Protein AF-A0A0D2ZZB6-F1 (afdb_monomer)

Mean predicted aligned error: 14.42 Å

Radius of gyration: 32.9 Å; Cα contacts (8 Å, |Δi|>4): 55; chains: 1; bounding box: 81×79×39 Å

Nearest PDB structures (foldseek):
  6hul-assembly1_B  TM=8.055E-01  e=4.558E-03  Saccharolobus solfataricus

Structure (mmCIF, N/CA/C/O backbone):
data_AF-A0A0D2ZZB6-F1
#
_entry.id   AF-A0A0D2ZZB6-F1
#
loop_
_atom_site.group_PDB
_atom_site.id
_atom_site.type_symbol
_atom_site.label_atom_id
_atom_site.label_alt_id
_atom_site.label_comp_id
_atom_site.label_asym_id
_atom_site.label_entity_id
_atom_site.label_seq_id
_atom_site.pdbx_PDB_ins_code
_atom_site.Cartn_x
_atom_site.Cartn_y
_atom_site.Cartn_z
_atom_site.occupancy
_atom_site.B_iso_or_equiv
_atom_site.auth_seq_id
_atom_site.auth_comp_id
_atom_site.auth_asym_id
_atom_site.auth_atom_id
_atom_site.pdbx_PDB_model_num
ATOM 1 N N . ASP A 1 1 ? 57.821 -70.053 -18.242 1.00 43.03 1 ASP A N 1
ATOM 2 C CA . ASP A 1 1 ? 58.601 -69.102 -19.057 1.00 43.03 1 ASP A CA 1
ATOM 3 C C . ASP A 1 1 ? 57.919 -67.743 -18.972 1.00 43.03 1 ASP A C 1
ATOM 5 O O . ASP A 1 1 ? 56.982 -67.470 -19.702 1.00 43.03 1 ASP A O 1
ATOM 9 N N . ASP A 1 2 ? 58.039 -67.033 -17.856 1.00 32.53 2 ASP A N 1
ATOM 10 C CA . ASP A 1 2 ? 59.230 -66.330 -17.355 1.00 32.53 2 ASP A CA 1
ATOM 11 C C . ASP A 1 2 ? 59.575 -65.074 -18.175 1.00 32.53 2 ASP A C 1
ATOM 13 O O . ASP A 1 2 ? 59.486 -65.056 -19.398 1.00 32.53 2 ASP A O 1
ATOM 17 N N . LEU A 1 3 ? 60.020 -64.054 -17.439 1.00 39.94 3 LEU A N 1
ATOM 18 C CA . LEU A 1 3 ? 60.657 -62.814 -17.881 1.00 39.94 3 LEU A CA 1
ATOM 19 C C . LEU A 1 3 ? 59.746 -61.611 -18.145 1.00 39.94 3 LEU A C 1
ATOM 21 O O . LEU A 1 3 ? 59.633 -61.041 -19.227 1.00 39.94 3 LEU A O 1
ATOM 25 N N . THR A 1 4 ? 59.259 -61.097 -17.017 1.00 42.38 4 THR A N 1
ATOM 26 C CA . THR A 1 4 ? 59.507 -59.704 -16.618 1.00 42.38 4 THR A CA 1
ATOM 27 C C . THR A 1 4 ? 60.676 -59.026 -17.351 1.00 42.38 4 THR A C 1
ATOM 29 O O . THR A 1 4 ? 61.831 -59.397 -17.148 1.00 42.38 4 THR A O 1
ATOM 32 N N . LEU A 1 5 ? 60.409 -57.905 -18.028 1.00 48.28 5 LEU A N 1
ATOM 33 C CA . LEU A 1 5 ? 61.393 -56.831 -18.170 1.00 48.28 5 LEU A CA 1
ATOM 34 C C . LEU A 1 5 ? 60.803 -55.499 -17.712 1.00 48.28 5 LEU A C 1
ATOM 36 O O . LEU A 1 5 ? 60.136 -54.764 -18.436 1.00 48.28 5 LEU A O 1
ATOM 40 N N . LYS A 1 6 ? 61.124 -55.195 -16.452 1.00 38.56 6 LYS A N 1
ATOM 41 C CA . LYS A 1 6 ? 61.190 -53.844 -15.904 1.00 38.56 6 LYS A CA 1
ATOM 42 C C . LYS A 1 6 ? 62.058 -52.968 -16.814 1.00 38.56 6 LYS A C 1
ATOM 44 O O . LYS A 1 6 ? 63.237 -53.261 -16.996 1.00 38.56 6 LYS A O 1
ATOM 49 N N . ARG A 1 7 ? 61.540 -51.817 -17.243 1.00 36.91 7 ARG A N 1
ATOM 50 C CA . ARG A 1 7 ? 62.373 -50.647 -17.556 1.00 36.91 7 ARG A CA 1
ATOM 51 C C . ARG A 1 7 ? 62.035 -49.533 -16.571 1.00 36.91 7 ARG A C 1
ATOM 53 O O . ARG A 1 7 ? 60.937 -48.991 -16.570 1.00 36.91 7 ARG A O 1
ATOM 60 N N . LYS A 1 8 ? 62.985 -49.273 -15.672 1.00 38.16 8 LYS A N 1
ATOM 61 C CA . LYS A 1 8 ? 62.976 -48.178 -14.701 1.00 38.16 8 LYS A CA 1
ATOM 62 C C . LYS A 1 8 ? 63.342 -46.857 -15.390 1.00 38.16 8 LYS A C 1
ATOM 64 O O . LYS A 1 8 ? 64.284 -46.824 -16.171 1.00 38.16 8 LYS A O 1
ATOM 69 N N . SER A 1 9 ? 62.587 -45.822 -15.016 1.00 35.59 9 SER A N 1
ATOM 70 C CA . SER A 1 9 ? 62.953 -44.413 -14.791 1.00 35.59 9 SER A CA 1
ATOM 71 C C . SER A 1 9 ? 63.928 -43.715 -15.743 1.00 35.59 9 SER A C 1
ATOM 73 O O . SER A 1 9 ? 65.112 -44.029 -15.751 1.00 35.59 9 SER A O 1
ATOM 75 N N . ASN A 1 10 ? 63.472 -42.598 -16.314 1.00 38.44 10 ASN A N 1
ATOM 76 C CA . ASN A 1 10 ? 64.197 -41.337 -16.174 1.00 38.44 10 ASN A CA 1
ATOM 77 C C . ASN A 1 10 ? 63.217 -40.188 -15.916 1.00 38.44 10 ASN A C 1
ATOM 79 O O . ASN A 1 10 ? 62.176 -40.071 -16.558 1.00 38.44 10 ASN A O 1
ATOM 83 N N . GLN A 1 11 ? 63.546 -39.408 -14.891 1.00 39.81 11 GLN A N 1
ATOM 84 C CA . GLN A 1 11 ? 62.803 -38.260 -14.396 1.00 39.81 11 GLN A CA 1
ATOM 85 C C . GLN A 1 11 ? 62.928 -37.093 -15.381 1.00 39.81 11 GLN A C 1
ATOM 87 O O . GLN A 1 11 ? 64.032 -36.775 -15.814 1.00 39.81 11 GLN A O 1
ATOM 92 N N . ALA A 1 12 ? 61.815 -36.426 -15.677 1.00 37.03 12 ALA A N 1
ATOM 93 C CA . ALA A 1 12 ? 61.807 -35.094 -16.269 1.00 37.03 12 ALA A CA 1
ATOM 94 C C . ALA A 1 12 ? 60.636 -34.294 -15.673 1.00 37.03 12 ALA A C 1
ATOM 96 O O . ALA A 1 12 ? 59.474 -34.490 -16.009 1.00 37.03 12 ALA A O 1
ATOM 97 N N . THR A 1 13 ? 61.004 -33.469 -14.696 1.00 38.09 13 THR A N 1
ATOM 98 C CA . THR A 1 13 ? 60.463 -32.148 -14.351 1.00 38.09 13 THR A CA 1
ATOM 99 C C . THR A 1 13 ? 58.940 -31.966 -14.279 1.00 38.09 13 THR A C 1
ATOM 101 O O . THR A 1 13 ? 58.241 -31.731 -15.259 1.00 38.09 13 THR A O 1
ATOM 104 N N . ARG A 1 14 ? 58.452 -31.930 -13.036 1.00 36.28 14 ARG A N 1
ATOM 105 C CA . ARG A 1 14 ? 57.175 -31.340 -12.623 1.00 36.28 14 ARG A CA 1
ATOM 106 C C . ARG A 1 14 ? 57.110 -29.866 -13.056 1.00 36.28 14 ARG A C 1
ATOM 108 O O . ARG A 1 14 ? 57.885 -29.061 -12.550 1.00 36.28 14 ARG A O 1
ATOM 115 N N . VAL A 1 15 ? 56.141 -29.506 -13.900 1.00 39.44 15 VAL A N 1
ATOM 116 C CA . VAL A 1 15 ? 55.637 -28.127 -14.023 1.00 39.44 15 VAL A CA 1
ATOM 117 C C . VAL A 1 15 ? 54.111 -28.194 -14.050 1.00 39.44 15 VAL A C 1
ATOM 119 O O . VAL A 1 15 ? 53.510 -28.897 -14.858 1.00 39.44 15 VAL A O 1
ATOM 122 N N . SER A 1 16 ? 53.481 -27.549 -13.078 1.00 39.91 16 SER A N 1
ATOM 123 C CA . SER A 1 16 ? 52.035 -27.514 -12.883 1.00 39.91 16 SER A CA 1
ATOM 124 C C . SER A 1 16 ? 51.356 -26.645 -13.943 1.00 39.91 16 SER A C 1
ATOM 126 O O . SER A 1 16 ? 51.430 -25.421 -13.857 1.00 39.91 16 SER A O 1
ATOM 128 N N . ASN A 1 17 ? 50.622 -27.246 -14.879 1.00 35.56 17 ASN A N 1
ATOM 129 C CA . ASN A 1 17 ? 49.728 -26.504 -15.771 1.00 35.56 17 ASN A CA 1
ATOM 130 C C . ASN A 1 17 ? 48.328 -26.392 -15.157 1.00 35.56 17 ASN A C 1
ATOM 132 O O . ASN A 1 17 ? 47.371 -27.036 -15.580 1.00 35.56 17 ASN A O 1
ATOM 136 N N . GLY A 1 18 ? 48.218 -25.547 -14.134 1.00 46.75 18 GLY A N 1
ATOM 137 C CA . GLY A 1 18 ? 46.942 -25.021 -13.672 1.00 46.75 18 GLY A CA 1
ATOM 138 C C . GLY A 1 18 ? 46.533 -23.825 -14.520 1.00 46.75 18 GLY A C 1
ATOM 139 O O . GLY A 1 18 ? 46.691 -22.711 -14.061 1.00 46.75 18 GLY A O 1
ATOM 140 N N . PHE A 1 19 ? 46.025 -24.034 -15.735 1.00 42.62 19 PHE A N 1
ATOM 141 C CA . PHE A 1 19 ? 45.356 -22.984 -16.515 1.00 42.62 19 PHE A CA 1
ATOM 142 C C . PHE A 1 19 ? 44.434 -23.614 -17.565 1.00 42.62 19 PHE A C 1
ATOM 144 O O . PHE A 1 19 ? 44.858 -23.905 -18.674 1.00 42.62 19 PHE A O 1
ATOM 151 N N . SER A 1 20 ? 43.167 -23.840 -17.207 1.00 41.28 20 SER A N 1
ATOM 152 C CA . SER A 1 20 ? 42.007 -23.419 -18.016 1.00 41.28 20 SER A CA 1
ATOM 153 C C . SER A 1 20 ? 40.700 -23.789 -17.298 1.00 41.28 20 SER A C 1
ATOM 155 O O . SER A 1 20 ? 39.847 -24.516 -17.795 1.00 41.28 20 SER A O 1
ATOM 157 N N . LEU A 1 21 ? 40.516 -23.246 -16.091 1.00 42.22 21 LEU A N 1
ATOM 158 C CA . LEU A 1 21 ? 39.197 -23.096 -15.460 1.00 42.22 21 LEU A CA 1
ATOM 159 C C . LEU A 1 21 ? 38.472 -21.852 -16.019 1.00 42.22 21 LEU A C 1
ATOM 161 O O . LEU A 1 21 ? 37.845 -21.108 -15.272 1.00 42.22 21 LEU A O 1
ATOM 165 N N . ARG A 1 22 ? 38.575 -21.566 -17.328 1.00 48.06 22 ARG A N 1
ATOM 166 C CA . ARG A 1 22 ? 38.090 -20.294 -17.905 1.00 48.06 22 ARG A CA 1
ATOM 167 C C . ARG A 1 22 ? 37.034 -20.440 -19.001 1.00 48.06 22 ARG A C 1
ATOM 169 O O . ARG A 1 22 ? 36.942 -19.601 -19.884 1.00 48.06 22 ARG A O 1
ATOM 176 N N . ALA A 1 23 ? 36.177 -21.454 -18.912 1.00 47.47 23 ALA A N 1
ATOM 177 C CA . ALA A 1 23 ? 35.054 -21.611 -19.844 1.00 47.47 23 ALA A CA 1
ATOM 178 C C . ALA A 1 23 ? 33.684 -21.786 -19.160 1.00 47.47 23 ALA A C 1
ATOM 180 O O . ALA A 1 23 ? 32.804 -22.438 -19.711 1.00 47.47 23 ALA A O 1
ATOM 181 N N . LYS A 1 24 ? 33.477 -21.227 -17.954 1.00 43.94 24 LYS A N 1
ATOM 182 C CA . LYS A 1 24 ? 32.149 -21.225 -17.292 1.00 43.94 24 LYS A CA 1
ATOM 183 C C . LYS A 1 24 ? 31.699 -19.891 -16.672 1.00 43.94 24 LYS A C 1
ATOM 185 O O . LYS A 1 24 ? 30.627 -19.842 -16.084 1.00 43.94 24 LYS A O 1
ATOM 190 N N . ALA A 1 25 ? 32.462 -18.804 -16.817 1.00 46.25 25 ALA A N 1
ATOM 191 C CA . ALA A 1 25 ? 32.153 -17.524 -16.159 1.00 46.25 25 ALA A CA 1
ATOM 192 C C . ALA A 1 25 ? 31.616 -16.417 -17.091 1.00 46.25 25 ALA A C 1
ATOM 194 O O . ALA A 1 25 ? 31.151 -15.398 -16.599 1.00 46.25 25 ALA A O 1
ATOM 195 N N . ALA A 1 26 ? 31.646 -16.599 -18.417 1.00 48.47 26 ALA A N 1
ATOM 196 C CA . ALA A 1 26 ? 31.285 -15.539 -19.371 1.00 48.47 26 ALA A CA 1
ATOM 197 C C . ALA A 1 26 ? 29.781 -15.460 -19.723 1.00 48.47 26 ALA A C 1
ATOM 199 O O . ALA A 1 26 ? 29.377 -14.541 -20.421 1.00 48.47 26 ALA A O 1
ATOM 200 N N . LEU A 1 27 ? 28.943 -16.385 -19.231 1.00 50.66 27 LEU A N 1
ATOM 201 C CA . LEU A 1 27 ? 27.484 -16.382 -19.457 1.00 50.66 27 LEU A CA 1
ATOM 202 C C . LEU A 1 27 ? 26.669 -15.834 -18.271 1.00 50.66 27 LEU A C 1
ATOM 204 O O . LEU A 1 27 ? 25.445 -15.839 -18.314 1.00 50.66 27 LEU A O 1
ATO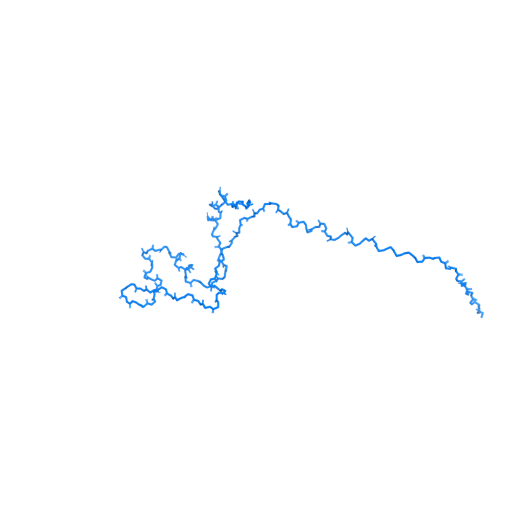M 208 N N . ARG A 1 28 ? 27.325 -15.330 -17.219 1.00 50.88 28 ARG A N 1
ATOM 209 C CA . ARG A 1 28 ? 26.682 -14.507 -16.180 1.00 50.88 28 ARG A CA 1
ATOM 210 C C . ARG A 1 28 ? 27.180 -13.073 -16.268 1.00 50.88 28 ARG A C 1
ATOM 212 O O . ARG A 1 28 ? 27.730 -12.516 -15.327 1.00 50.88 28 ARG A O 1
ATOM 219 N N . SER A 1 29 ? 26.998 -12.492 -17.445 1.00 48.72 29 SER A N 1
ATOM 220 C CA . SER A 1 29 ? 27.005 -11.046 -17.616 1.00 48.72 29 SER A CA 1
ATOM 221 C C . SER A 1 29 ? 25.693 -10.500 -17.036 1.00 48.72 29 SER A C 1
ATOM 223 O O . SER A 1 29 ? 24.772 -10.181 -17.781 1.00 48.72 29 SER A O 1
ATOM 225 N N . ASN A 1 30 ? 25.577 -10.419 -15.706 1.00 62.62 30 ASN A N 1
ATOM 226 C CA . ASN A 1 30 ? 24.468 -9.722 -15.032 1.00 62.62 30 ASN A CA 1
ATOM 227 C C . ASN A 1 30 ? 24.661 -8.197 -15.110 1.00 62.62 30 ASN A C 1
ATOM 229 O O . ASN A 1 30 ? 24.629 -7.497 -14.102 1.00 62.62 30 ASN A O 1
ATOM 233 N N . HIS A 1 31 ? 24.909 -7.675 -16.305 1.00 55.81 31 HIS A N 1
ATOM 234 C CA . HIS A 1 31 ? 24.905 -6.242 -16.539 1.00 55.81 31 HIS A CA 1
ATOM 235 C C . HIS A 1 31 ? 24.068 -5.948 -17.778 1.00 55.81 31 HIS A C 1
ATOM 237 O O . HIS A 1 31 ? 24.574 -5.587 -18.836 1.00 55.81 31 HIS A O 1
ATOM 243 N N . SER A 1 32 ? 22.756 -6.149 -17.627 1.00 55.50 32 SER A N 1
ATOM 244 C CA . SER A 1 32 ? 21.806 -5.265 -18.292 1.00 55.50 32 SER A CA 1
ATOM 245 C C . SER A 1 32 ? 22.059 -3.884 -17.690 1.00 55.50 32 SER A C 1
ATOM 247 O O . SER A 1 32 ? 21.843 -3.675 -16.499 1.00 55.50 32 SER A O 1
ATOM 249 N N . SER A 1 33 ? 22.652 -2.976 -18.459 1.00 59.19 33 SER A N 1
ATOM 250 C CA . SER A 1 33 ? 22.949 -1.611 -18.011 1.00 59.19 33 SER A CA 1
ATOM 251 C C . SER A 1 33 ? 21.686 -0.752 -17.860 1.00 59.19 33 SER A C 1
ATOM 253 O O . SER A 1 33 ? 21.780 0.401 -17.443 1.00 59.19 33 SER A O 1
ATOM 255 N N . SER A 1 34 ? 20.509 -1.295 -18.185 1.00 68.69 34 SER A N 1
ATOM 256 C CA . SER A 1 34 ? 19.213 -0.659 -17.978 1.00 68.69 34 SER A CA 1
ATOM 257 C C . SER A 1 34 ? 18.542 -1.212 -16.724 1.00 68.69 34 SER A C 1
ATOM 259 O O . SER A 1 34 ? 18.257 -2.405 -16.639 1.00 68.69 34 SER A O 1
ATOM 261 N N . VAL A 1 35 ? 18.257 -0.332 -15.764 1.00 82.06 35 VAL A N 1
ATOM 262 C CA . VAL A 1 35 ? 17.330 -0.632 -14.667 1.00 82.06 35 VAL A CA 1
ATOM 263 C C . VAL A 1 35 ? 15.960 -0.927 -15.284 1.00 82.06 35 VAL A C 1
ATOM 265 O O . VAL A 1 35 ? 15.491 -0.159 -16.121 1.00 82.06 35 VAL A O 1
ATOM 268 N N . GLU A 1 36 ? 15.337 -2.039 -14.902 1.00 88.56 36 GLU A N 1
ATOM 269 C CA . GLU A 1 36 ? 13.986 -2.416 -15.335 1.00 88.56 36 GLU A CA 1
ATOM 270 C C . GLU A 1 36 ? 12.941 -1.942 -14.311 1.00 88.56 36 GLU A C 1
ATOM 272 O O . GLU A 1 36 ? 13.254 -1.730 -13.136 1.00 88.56 36 GLU A O 1
ATOM 277 N N . ILE A 1 37 ? 11.692 -1.755 -14.750 1.00 94.19 37 ILE A N 1
ATOM 278 C CA . ILE A 1 37 ? 10.579 -1.420 -13.850 1.00 94.19 37 ILE A CA 1
ATOM 279 C C . ILE A 1 37 ? 10.182 -2.691 -13.077 1.00 94.19 37 ILE A C 1
ATOM 281 O O . ILE A 1 37 ? 9.934 -3.716 -13.710 1.00 94.19 37 ILE A O 1
ATOM 285 N N . PRO A 1 38 ? 10.108 -2.660 -11.734 1.00 95.50 38 PRO A N 1
ATOM 286 C CA . PRO A 1 38 ? 9.617 -3.794 -10.953 1.00 95.50 38 PRO A CA 1
ATOM 287 C C . PRO A 1 38 ? 8.142 -4.105 -11.242 1.00 95.50 38 PRO A C 1
ATOM 289 O O . PRO A 1 38 ? 7.365 -3.186 -11.475 1.00 95.50 38 PRO A O 1
ATOM 292 N N . ASN A 1 39 ? 7.745 -5.376 -11.127 1.00 97.00 39 ASN A N 1
ATOM 293 C CA . ASN A 1 39 ? 6.359 -5.825 -11.359 1.00 97.00 39 ASN A CA 1
ATOM 294 C C . ASN A 1 39 ? 5.506 -5.910 -10.081 1.00 97.00 39 ASN A C 1
ATOM 296 O O . ASN A 1 39 ? 4.320 -6.215 -10.157 1.00 97.00 39 ASN A O 1
ATOM 300 N N . GLN A 1 40 ? 6.100 -5.684 -8.906 1.00 98.06 40 GLN A N 1
ATOM 301 C CA . GLN A 1 40 ? 5.434 -5.822 -7.608 1.00 98.06 40 GLN A CA 1
ATOM 302 C C . GLN A 1 40 ? 5.773 -4.641 -6.697 1.00 98.06 40 GLN A C 1
ATOM 304 O O . GLN A 1 40 ? 6.920 -4.187 -6.651 1.00 98.06 40 GLN A O 1
ATOM 309 N N . TRP A 1 41 ? 4.789 -4.174 -5.932 1.00 97.94 41 TRP A N 1
ATOM 310 C CA . TRP A 1 41 ? 5.007 -3.298 -4.788 1.00 97.94 41 TRP A CA 1
ATOM 311 C C . TRP A 1 41 ? 5.421 -4.123 -3.570 1.00 97.94 41 TRP A C 1
ATOM 313 O O . TRP A 1 41 ? 4.920 -5.225 -3.353 1.00 97.94 41 TRP A O 1
ATOM 323 N N . TYR A 1 42 ? 6.327 -3.577 -2.760 1.00 97.94 42 TYR A N 1
ATOM 324 C CA . TYR A 1 42 ? 6.756 -4.185 -1.503 1.00 97.94 42 TYR A CA 1
ATOM 325 C C . TYR A 1 42 ? 6.049 -3.519 -0.322 1.00 97.94 42 TYR A C 1
ATOM 327 O O . TYR A 1 42 ? 6.107 -2.298 -0.160 1.00 97.94 42 TYR A O 1
ATOM 335 N N . ASN A 1 43 ? 5.413 -4.331 0.516 1.00 97.69 43 ASN A N 1
ATOM 336 C CA . ASN A 1 43 ? 4.737 -3.893 1.725 1.00 97.69 43 ASN A CA 1
ATOM 337 C C . ASN A 1 43 ? 5.642 -4.101 2.941 1.00 97.69 43 ASN A C 1
ATOM 339 O O . ASN A 1 43 ? 5.841 -5.221 3.418 1.00 97.69 43 ASN A O 1
ATOM 343 N N . LEU A 1 44 ? 6.144 -2.996 3.485 1.00 96.25 44 LEU A N 1
ATOM 344 C CA . LEU A 1 44 ? 7.027 -3.016 4.647 1.00 96.25 44 LEU A CA 1
ATOM 345 C C . LEU A 1 44 ? 6.353 -3.602 5.899 1.00 96.25 44 LEU A C 1
ATOM 347 O O . LEU A 1 44 ? 7.031 -4.208 6.726 1.00 96.25 44 LEU A O 1
ATOM 351 N N . THR A 1 45 ? 5.032 -3.448 6.055 1.00 95.69 45 THR A N 1
ATOM 352 C CA . THR A 1 45 ? 4.316 -3.873 7.275 1.00 95.69 45 THR A CA 1
ATOM 353 C C . THR A 1 45 ? 4.386 -5.380 7.523 1.00 95.69 45 THR A C 1
ATOM 355 O O . THR A 1 45 ? 4.281 -5.810 8.674 1.00 95.69 45 THR A O 1
ATOM 358 N N . ALA A 1 46 ? 4.627 -6.171 6.472 1.00 96.50 46 ALA A N 1
ATOM 359 C CA . ALA A 1 46 ? 4.813 -7.616 6.555 1.00 96.50 46 ALA A C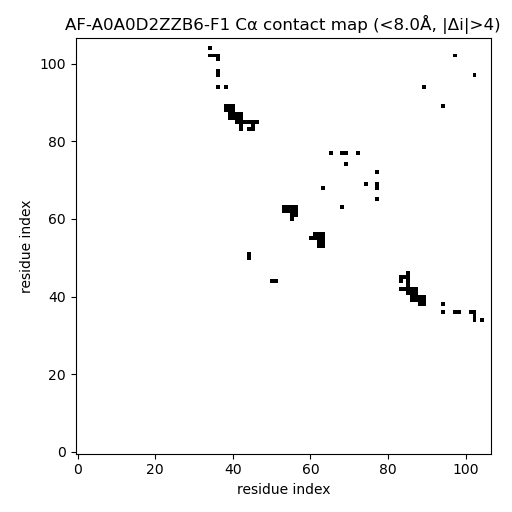A 1
ATOM 360 C C . ALA A 1 46 ? 6.067 -8.014 7.355 1.00 96.50 46 ALA A C 1
ATOM 362 O O . ALA A 1 46 ? 6.099 -9.097 7.938 1.00 96.50 46 ALA A O 1
ATOM 363 N N . ASP A 1 47 ? 7.073 -7.135 7.409 1.00 96.94 47 ASP A N 1
ATOM 364 C CA . ASP A 1 47 ? 8.389 -7.422 7.990 1.00 96.94 47 ASP A CA 1
ATOM 365 C C . ASP A 1 47 ? 8.674 -6.632 9.278 1.00 96.94 47 ASP A C 1
ATOM 367 O O . ASP A 1 47 ? 9.728 -6.797 9.895 1.00 96.94 47 ASP A O 1
ATOM 371 N N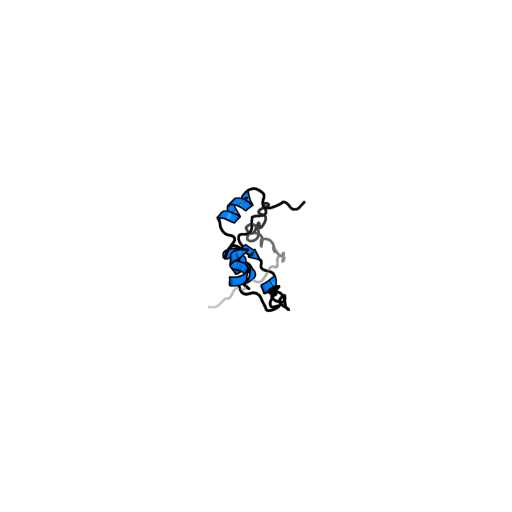 . LEU A 1 48 ? 7.736 -5.792 9.726 1.00 96.50 48 LEU A N 1
ATOM 372 C CA . LEU A 1 48 ? 7.874 -5.054 10.979 1.00 96.50 48 LEU A CA 1
ATOM 373 C C . LEU A 1 48 ? 7.674 -5.974 12.191 1.00 96.50 48 LEU A C 1
ATOM 375 O O . LEU A 1 48 ? 6.651 -6.645 12.319 1.00 96.50 48 LEU A O 1
ATOM 379 N N . SER A 1 49 ? 8.613 -5.929 13.142 1.00 95.69 49 SER A N 1
ATOM 380 C CA . SER A 1 49 ? 8.513 -6.675 14.407 1.00 95.69 49 SER A CA 1
ATOM 381 C C . SER A 1 49 ? 7.297 -6.269 15.246 1.00 95.69 49 SER A C 1
ATOM 383 O O . SER A 1 49 ? 6.714 -7.097 15.942 1.00 95.69 49 SER A O 1
ATOM 385 N N . VAL A 1 50 ? 6.924 -4.988 15.194 1.00 96.31 50 VAL A N 1
ATOM 386 C CA . VAL A 1 50 ? 5.723 -4.438 15.830 1.00 96.31 50 VAL A CA 1
ATOM 387 C C . VAL A 1 50 ? 4.915 -3.742 14.748 1.00 96.31 50 VAL A C 1
ATOM 389 O O . VAL A 1 50 ? 5.415 -2.832 14.086 1.00 96.31 50 VAL A O 1
ATOM 392 N N . LYS A 1 51 ? 3.670 -4.181 14.559 1.00 93.00 51 LYS A N 1
ATOM 393 C CA . LYS A 1 51 ? 2.781 -3.599 13.552 1.00 93.00 51 LYS A CA 1
ATOM 394 C C . LYS A 1 51 ? 2.300 -2.213 13.995 1.00 93.00 51 LYS A C 1
ATOM 396 O O . LYS A 1 51 ? 2.072 -2.021 15.194 1.00 93.00 51 LYS A O 1
ATOM 401 N N . PRO A 1 52 ? 2.114 -1.267 13.057 1.00 92.62 52 PRO A N 1
ATOM 402 C CA . PRO A 1 52 ? 1.450 -0.007 13.356 1.00 92.62 52 PRO A CA 1
ATOM 403 C C . PRO A 1 52 ? 0.070 -0.262 13.981 1.00 92.62 52 PRO A C 1
ATOM 405 O O . PRO A 1 52 ? -0.605 -1.220 13.590 1.00 92.62 52 PRO A O 1
ATOM 408 N N . PRO A 1 53 ? -0.358 0.552 14.961 1.00 92.81 53 PRO A N 1
ATOM 409 C CA . PRO A 1 53 ? -1.708 0.446 15.491 1.00 92.81 53 PRO A CA 1
ATOM 410 C C . PRO A 1 53 ? -2.727 0.737 1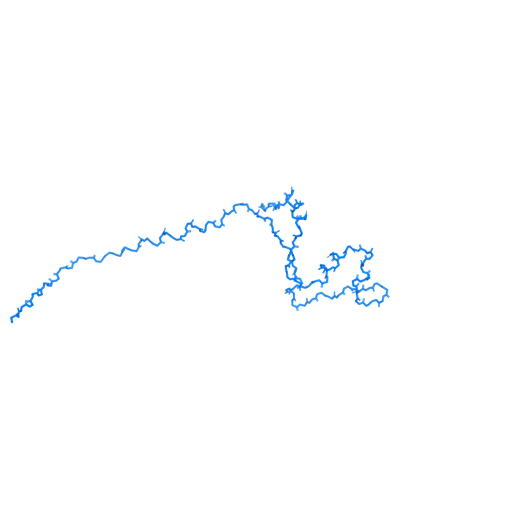4.379 1.00 92.81 53 PRO A C 1
ATOM 412 O O . PRO A 1 53 ? -2.450 1.561 13.503 1.00 92.81 53 PRO A O 1
ATOM 415 N N . PRO A 1 54 ? -3.905 0.092 14.405 1.00 91.62 54 PRO A N 1
ATOM 416 C CA . PRO A 1 54 ? -4.927 0.347 13.404 1.00 91.62 54 PRO A CA 1
ATOM 417 C C . PRO A 1 54 ? -5.427 1.797 13.499 1.00 91.62 54 PRO A C 1
ATOM 419 O O . PRO A 1 54 ? -5.496 2.351 14.604 1.00 91.62 54 PRO A O 1
ATOM 422 N N . PRO A 1 55 ? -5.814 2.414 12.370 1.00 91.75 55 PRO A N 1
ATOM 423 C CA . PRO A 1 55 ? -6.431 3.730 12.390 1.00 91.75 55 PRO A CA 1
ATOM 424 C C . PRO A 1 55 ? -7.766 3.672 13.142 1.00 91.75 55 PRO A C 1
ATOM 426 O O . PRO A 1 55 ? -8.509 2.691 13.057 1.00 91.75 55 PRO A O 1
ATOM 429 N N . LEU A 1 56 ? -8.061 4.731 13.896 1.00 95.12 56 LEU A N 1
ATOM 430 C CA . LEU A 1 56 ? -9.260 4.825 14.726 1.00 95.12 56 LEU A CA 1
ATOM 431 C C . LEU A 1 56 ? -10.308 5.717 14.069 1.00 95.12 56 LEU A C 1
ATOM 433 O O . LEU A 1 56 ? -9.990 6.760 13.495 1.00 95.12 56 LEU A O 1
ATOM 437 N N . HIS A 1 57 ? -11.571 5.328 14.198 1.00 94.06 57 HIS A N 1
ATOM 438 C CA . HIS A 1 57 ? -12.686 6.103 13.692 1.00 94.06 57 HIS A CA 1
ATOM 439 C C . HIS A 1 57 ? -12.840 7.381 14.538 1.00 94.06 57 HIS A C 1
ATOM 441 O O . HIS A 1 57 ? -12.927 7.298 15.766 1.00 94.06 57 HIS A O 1
ATOM 447 N N . PRO A 1 58 ? -12.935 8.577 13.930 1.00 92.56 58 PRO A N 1
ATOM 448 C CA . PRO A 1 58 ? -12.817 9.847 14.654 1.00 92.56 58 PRO A CA 1
ATOM 449 C C . PRO A 1 58 ? -13.931 10.088 15.683 1.00 92.56 58 PRO A C 1
ATOM 451 O O . PRO A 1 58 ? -13.744 10.859 16.620 1.00 92.56 58 PRO A O 1
ATOM 454 N N . LYS A 1 59 ? -15.095 9.445 15.518 1.00 93.50 59 LYS A N 1
ATOM 455 C CA . LYS A 1 59 ? -16.246 9.602 16.425 1.00 93.50 59 LYS A CA 1
ATOM 456 C C . LYS A 1 59 ? -16.294 8.569 17.551 1.00 93.50 59 LYS A C 1
ATOM 458 O O . LYS A 1 59 ? -16.705 8.904 18.654 1.00 93.50 59 LYS A O 1
ATOM 463 N N . THR A 1 60 ? -15.961 7.315 17.255 1.00 94.62 60 THR A N 1
ATOM 464 C CA . THR A 1 60 ? -16.102 6.197 18.207 1.00 94.62 60 THR A CA 1
ATOM 465 C C . THR A 1 60 ? -14.785 5.887 18.902 1.00 94.62 60 THR A C 1
ATOM 467 O O . THR A 1 60 ? -14.802 5.300 19.974 1.00 94.62 60 THR A O 1
ATOM 470 N N . LEU A 1 61 ? -13.658 6.316 18.317 1.00 93.31 61 LEU A N 1
ATOM 471 C CA . LEU A 1 61 ? -12.297 5.997 18.753 1.00 93.31 61 LEU A CA 1
ATOM 472 C C . LEU A 1 61 ? -12.001 4.490 18.763 1.00 93.31 61 LEU A C 1
ATOM 474 O O . LEU A 1 61 ? -11.047 4.039 19.391 1.00 93.31 61 LEU A O 1
ATOM 478 N N . GLU A 1 62 ? -12.801 3.717 18.033 1.00 94.75 62 GLU A N 1
ATOM 479 C CA . GLU A 1 62 ? -12.597 2.290 17.809 1.00 94.75 62 GLU A CA 1
ATOM 480 C C . GLU A 1 62 ? -11.855 2.065 16.483 1.00 94.75 62 GLU A C 1
ATOM 482 O O . GLU A 1 62 ? -11.922 2.928 15.601 1.00 94.75 62 GLU A O 1
ATOM 487 N N . PRO A 1 63 ? -11.150 0.932 16.307 1.00 94.56 63 PRO A N 1
ATOM 488 C CA . PRO A 1 63 ? -10.522 0.587 15.036 1.00 94.56 63 PRO A CA 1
ATOM 489 C C . PRO A 1 63 ? -11.503 0.641 13.860 1.00 94.56 63 PRO A C 1
ATOM 491 O O . PRO A 1 63 ? -12.610 0.105 13.940 1.00 94.56 63 PRO A O 1
ATOM 494 N N . ILE A 1 64 ? -11.076 1.282 12.773 1.00 93.69 64 ILE A N 1
ATOM 495 C CA . ILE A 1 64 ? -11.866 1.455 11.551 1.00 93.69 64 ILE A CA 1
ATOM 496 C C . ILE A 1 64 ? -12.110 0.107 10.867 1.00 93.69 64 ILE A C 1
ATOM 498 O O . ILE A 1 64 ? -11.208 -0.731 10.787 1.00 93.69 64 ILE A O 1
ATOM 502 N N . LYS A 1 65 ? -13.315 -0.077 10.319 1.00 90.69 65 LYS A N 1
ATOM 503 C CA . LYS A 1 65 ? -13.632 -1.199 9.431 1.00 90.69 65 LYS A CA 1
ATOM 504 C C . LYS A 1 65 ? -13.553 -0.776 7.958 1.00 90.69 65 LYS A C 1
ATOM 506 O O . LYS A 1 65 ? -13.739 0.403 7.653 1.00 90.69 65 LYS A O 1
ATOM 511 N N . PRO A 1 66 ? -13.323 -1.709 7.016 1.00 91.31 66 PRO A N 1
ATOM 512 C CA . PRO A 1 66 ? -13.295 -1.396 5.584 1.00 91.31 66 PRO A CA 1
ATOM 513 C C . PRO A 1 66 ? -14.544 -0.656 5.085 1.00 91.31 66 PRO A C 1
ATOM 515 O O . PRO A 1 66 ? -14.447 0.208 4.215 1.00 91.31 66 PRO A O 1
ATOM 518 N N . GLU A 1 67 ? -15.712 -0.952 5.656 1.00 91.75 67 GLU A N 1
ATOM 519 C CA . GLU A 1 67 ? -16.981 -0.321 5.289 1.00 91.75 67 GLU A CA 1
ATOM 520 C C . GLU A 1 67 ? -16.983 1.185 5.582 1.00 91.75 67 GLU A C 1
ATOM 522 O O . GLU A 1 67 ? -17.513 1.959 4.785 1.00 91.75 67 GLU A O 1
ATOM 527 N N . ASP A 1 68 ? -16.319 1.613 6.658 1.00 92.25 68 ASP A N 1
ATOM 528 C CA . ASP A 1 68 ? -16.218 3.024 7.044 1.00 92.25 68 ASP A CA 1
ATOM 529 C C . ASP A 1 68 ? -15.353 3.831 6.050 1.00 92.25 68 ASP A C 1
ATOM 531 O O . ASP A 1 68 ? -15.491 5.051 5.946 1.00 92.25 68 ASP A O 1
ATOM 535 N N . LEU A 1 69 ? -14.470 3.159 5.297 1.00 92.94 69 LEU A N 1
ATOM 536 C CA . LEU A 1 69 ? -13.586 3.765 4.290 1.00 92.94 69 LEU A CA 1
ATOM 537 C C . LEU A 1 69 ? -14.173 3.746 2.874 1.00 92.94 69 LEU A C 1
ATOM 539 O O . LEU A 1 69 ? -13.709 4.496 2.013 1.00 92.94 69 LEU A O 1
ATOM 543 N N . SER A 1 70 ? -15.196 2.923 2.629 1.00 93.50 70 SER A N 1
ATOM 544 C CA . SER A 1 70 ? -15.765 2.668 1.294 1.00 93.50 70 SER A CA 1
ATOM 545 C C . SER A 1 70 ? -16.299 3.916 0.580 1.00 93.50 70 SER A C 1
ATOM 547 O O . SER A 1 70 ? -16.326 3.975 -0.647 1.00 93.50 70 SER A O 1
ATOM 549 N N . HIS A 1 71 ? -16.695 4.941 1.337 1.00 92.81 71 HIS A N 1
ATOM 550 C CA . HIS A 1 71 ? -17.157 6.219 0.792 1.00 92.81 71 HIS A CA 1
ATOM 551 C C . HIS A 1 71 ? -16.020 7.183 0.424 1.00 92.81 71 HIS A C 1
ATOM 553 O O . HIS A 1 71 ? -16.259 8.159 -0.285 1.00 92.81 71 HIS A O 1
ATOM 559 N N . LEU A 1 72 ? -14.804 6.939 0.918 1.00 94.06 72 LEU A N 1
ATOM 560 C CA . LEU A 1 72 ? -13.643 7.816 0.744 1.00 94.06 72 LEU A CA 1
ATOM 561 C C . LEU A 1 72 ? -12.659 7.275 -0.291 1.00 94.06 72 LEU A C 1
ATOM 563 O O . LEU A 1 72 ? -12.036 8.053 -1.011 1.00 94.06 72 LEU A O 1
ATOM 567 N N . PHE A 1 73 ? -12.517 5.952 -0.359 1.00 95.94 73 PHE A N 1
ATOM 568 C CA . PHE A 1 73 ? -11.499 5.297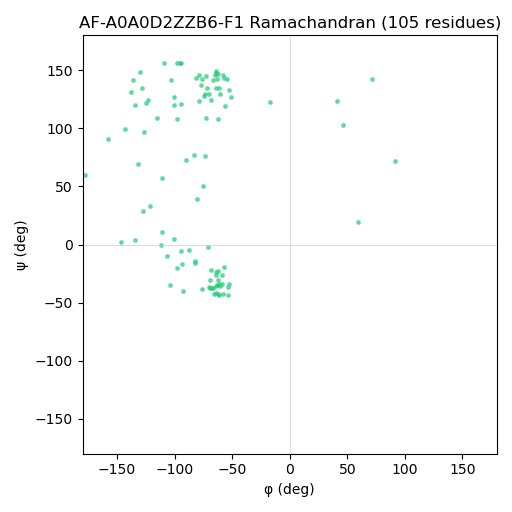 -1.167 1.00 95.94 73 PHE A CA 1
ATOM 569 C C . PHE A 1 73 ? -12.095 4.193 -2.046 1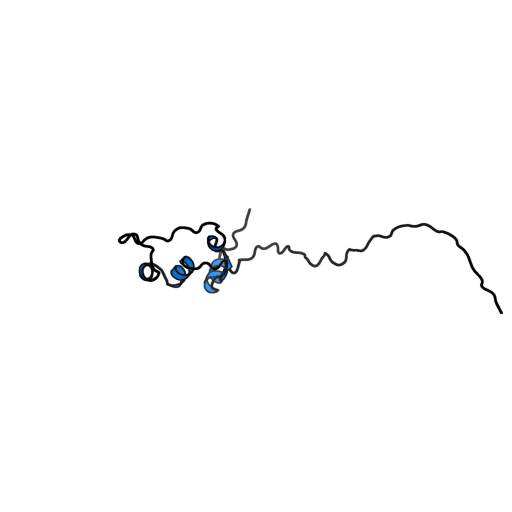.00 95.94 73 PHE A C 1
ATOM 571 O O . PHE A 1 73 ? -13.045 3.522 -1.644 1.00 95.94 73 PHE A O 1
ATOM 578 N N . PRO A 1 74 ? -11.516 3.943 -3.233 1.00 96.19 74 PRO A N 1
ATOM 579 C CA . PRO A 1 74 ? -11.810 2.745 -4.007 1.00 96.19 74 PRO A CA 1
ATOM 580 C C . PRO A 1 74 ? -11.512 1.466 -3.218 1.00 96.19 74 PRO A C 1
ATOM 582 O O . PRO A 1 74 ? -10.516 1.386 -2.496 1.00 96.19 74 PRO A O 1
ATOM 585 N N . ASN A 1 75 ? -12.319 0.428 -3.445 1.00 95.38 75 ASN A N 1
ATOM 586 C CA . ASN A 1 75 ? -12.196 -0.861 -2.755 1.00 95.38 75 ASN A CA 1
ATOM 587 C C . ASN A 1 75 ? -10.792 -1.480 -2.852 1.00 95.38 75 ASN A C 1
ATOM 589 O O . ASN A 1 75 ? -10.331 -2.082 -1.888 1.00 95.38 75 ASN A O 1
ATOM 593 N N . GLU A 1 76 ? -10.099 -1.326 -3.982 1.00 95.25 76 GLU A N 1
ATOM 594 C CA . GLU A 1 76 ? -8.744 -1.870 -4.155 1.00 95.25 76 GLU A CA 1
ATOM 595 C C . GLU A 1 76 ? -7.712 -1.191 -3.246 1.00 95.25 76 G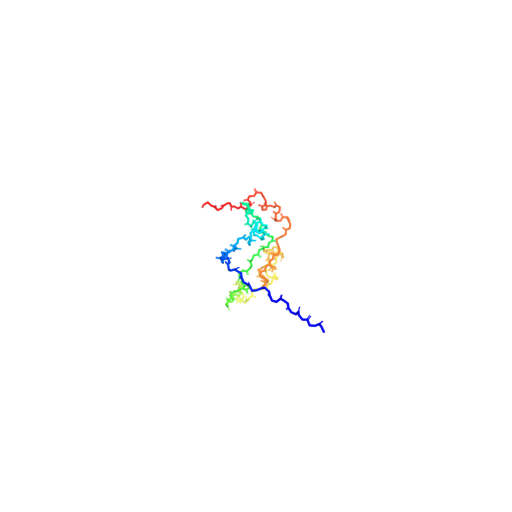LU A C 1
ATOM 597 O O . GLU A 1 76 ? -6.868 -1.875 -2.674 1.00 95.25 76 GLU A O 1
ATOM 602 N N . LEU A 1 77 ? -7.814 0.124 -3.018 1.00 95.12 77 LEU A N 1
ATOM 603 C CA . LEU A 1 77 ? -6.920 0.815 -2.081 1.00 95.12 77 LEU A CA 1
ATOM 604 C C . LEU A 1 77 ? -7.202 0.402 -0.633 1.00 95.12 77 LEU A C 1
ATOM 606 O O . LEU A 1 77 ? -6.276 0.214 0.148 1.00 95.12 77 LEU A O 1
ATOM 610 N N . ILE A 1 78 ? -8.475 0.192 -0.286 1.00 95.31 78 ILE A N 1
ATOM 611 C CA . ILE A 1 78 ? -8.866 -0.289 1.048 1.00 95.31 78 ILE A CA 1
ATOM 612 C C . ILE A 1 78 ? -8.314 -1.700 1.296 1.00 95.31 78 ILE A C 1
ATOM 614 O O . ILE A 1 78 ? -7.802 -1.986 2.376 1.00 95.31 78 ILE A O 1
ATOM 618 N N . LYS A 1 79 ? -8.371 -2.583 0.290 1.00 94.56 79 LYS A N 1
ATOM 619 C CA . LYS A 1 79 ? -7.767 -3.922 0.371 1.00 94.56 79 LYS A CA 1
ATOM 620 C C . LYS A 1 79 ? -6.251 -3.854 0.553 1.00 94.56 79 LYS A C 1
ATOM 622 O O . LYS A 1 79 ? -5.717 -4.612 1.357 1.00 94.56 79 LYS A O 1
ATOM 627 N N . GLN A 1 80 ? -5.574 -2.960 -0.169 1.00 95.19 80 GLN A N 1
ATOM 628 C CA . GLN A 1 80 ? -4.128 -2.763 -0.033 1.00 95.19 80 GLN A CA 1
ATOM 629 C C . GLN A 1 80 ? -3.735 -2.254 1.359 1.00 95.19 80 GLN A C 1
ATOM 631 O O . GLN A 1 80 ? -2.719 -2.686 1.884 1.00 95.19 80 GLN A O 1
ATOM 636 N N . GLU A 1 81 ? -4.540 -1.399 1.990 1.00 93.12 81 GLU A N 1
ATOM 637 C CA . GLU A 1 81 ? -4.282 -0.945 3.366 1.00 93.12 81 GLU A CA 1
ATOM 638 C C . GLU A 1 81 ? -4.445 -2.083 4.388 1.00 93.12 81 GLU A C 1
ATOM 640 O O . GLU A 1 81 ? -3.688 -2.194 5.350 1.00 93.12 81 GLU A O 1
ATOM 645 N N . ALA A 1 82 ? -5.430 -2.960 4.177 1.00 90.81 82 ALA A N 1
ATOM 646 C CA . ALA A 1 82 ? -5.723 -4.060 5.093 1.00 90.81 82 ALA A CA 1
ATOM 647 C C . ALA A 1 82 ? -4.827 -5.301 4.894 1.00 90.81 82 ALA A C 1
ATOM 649 O O . ALA A 1 82 ? -4.824 -6.194 5.748 1.00 90.81 82 ALA A O 1
ATOM 650 N N . THR A 1 83 ? -4.100 -5.403 3.775 1.00 93.69 83 THR A N 1
ATOM 651 C CA . THR A 1 83 ? -3.313 -6.601 3.451 1.00 93.69 83 THR A CA 1
ATOM 652 C C . THR A 1 83 ? -1.991 -6.668 4.216 1.00 93.69 83 THR A C 1
ATOM 654 O O . THR A 1 83 ? -1.318 -5.671 4.472 1.00 93.69 83 THR A O 1
ATOM 657 N N . LEU A 1 84 ? -1.584 -7.894 4.545 1.00 94.19 84 LEU A N 1
ATOM 658 C CA . LEU A 1 84 ? -0.287 -8.212 5.152 1.00 94.19 84 LEU A CA 1
ATOM 659 C C . LEU A 1 84 ? 0.625 -8.979 4.187 1.00 94.19 84 LEU A C 1
ATOM 661 O O . LEU A 1 84 ? 1.653 -9.522 4.594 1.00 94.19 84 LEU A O 1
ATOM 665 N N . GLU A 1 85 ? 0.237 -9.060 2.915 1.00 97.31 85 GLU A N 1
ATOM 666 C CA . GLU A 1 85 ? 1.066 -9.646 1.870 1.00 97.31 85 GLU A CA 1
ATOM 667 C C . GLU A 1 85 ? 2.339 -8.824 1.689 1.00 97.31 85 GLU A C 1
ATOM 669 O O . GLU A 1 85 ? 2.292 -7.597 1.642 1.00 97.31 85 GLU A O 1
ATOM 674 N N . ARG A 1 86 ? 3.483 -9.510 1.591 1.00 98.00 86 ARG A N 1
ATOM 675 C CA . ARG A 1 86 ? 4.799 -8.874 1.446 1.00 98.00 86 ARG A CA 1
ATOM 676 C C . ARG A 1 86 ? 4.985 -8.221 0.075 1.00 98.00 86 ARG A C 1
ATOM 678 O O . ARG A 1 86 ? 5.628 -7.179 -0.020 1.00 98.00 86 ARG A O 1
ATOM 685 N N . PHE A 1 87 ? 4.448 -8.848 -0.967 1.00 98.31 87 PHE A N 1
ATOM 686 C CA . PHE A 1 87 ? 4.518 -8.374 -2.343 1.00 98.31 87 PHE A CA 1
ATOM 687 C C . PHE A 1 87 ? 3.119 -8.346 -2.936 1.00 98.31 87 PHE A C 1
ATOM 689 O O . PHE A 1 87 ? 2.370 -9.302 -2.764 1.00 98.31 87 PHE A O 1
ATOM 696 N N . ILE A 1 88 ? 2.800 -7.255 -3.624 1.00 98.06 88 ILE A N 1
ATOM 697 C CA . ILE A 1 88 ? 1.512 -7.027 -4.278 1.00 98.06 88 ILE A CA 1
ATOM 698 C C . ILE A 1 88 ? 1.806 -6.776 -5.753 1.00 98.06 88 ILE A C 1
ATOM 700 O O . ILE A 1 88 ? 2.601 -5.889 -6.067 1.00 98.06 88 ILE A O 1
ATOM 704 N N . ASP A 1 89 ? 1.195 -7.547 -6.649 1.00 97.81 89 ASP A N 1
ATOM 705 C CA . ASP A 1 89 ? 1.376 -7.357 -8.090 1.00 97.81 89 ASP A CA 1
ATOM 706 C C . ASP A 1 89 ? 0.882 -5.973 -8.522 1.00 97.81 89 ASP A C 1
ATOM 708 O O . ASP A 1 89 ? -0.199 -5.522 -8.135 1.00 97.81 89 ASP A O 1
ATOM 712 N N . ILE A 1 90 ? 1.688 -5.294 -9.335 1.00 97.62 90 ILE A N 1
ATOM 713 C CA . ILE A 1 90 ? 1.311 -4.014 -9.927 1.00 97.62 90 ILE A CA 1
ATOM 714 C C . ILE A 1 90 ? 0.383 -4.320 -11.106 1.00 97.62 90 ILE A C 1
ATOM 716 O O . ILE A 1 90 ? 0.789 -5.057 -12.007 1.00 97.62 90 ILE A O 1
ATOM 720 N N . PRO A 1 91 ? -0.842 -3.766 -11.146 1.00 97.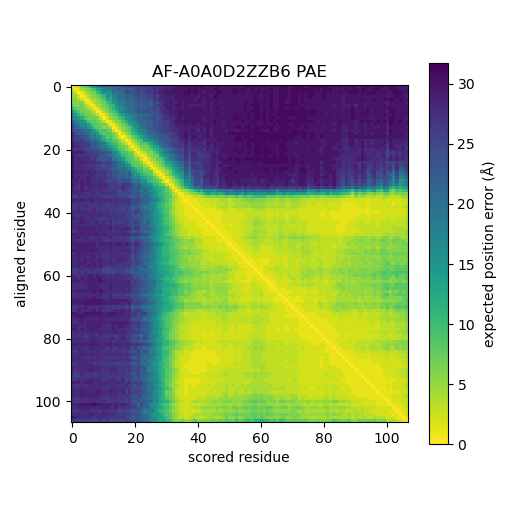31 91 PRO A N 1
ATOM 721 C CA . PRO A 1 91 ? -1.740 -3.973 -12.274 1.00 97.31 91 PRO A CA 1
ATOM 722 C C . PRO A 1 91 ? -1.103 -3.524 -13.593 1.00 97.31 91 PRO A C 1
ATOM 724 O O . PRO A 1 91 ? -0.427 -2.494 -13.633 1.00 97.31 91 PRO A O 1
ATOM 727 N N . GLU A 1 92 ? -1.373 -4.249 -14.681 1.00 97.44 92 GLU A N 1
ATOM 728 C CA . GLU A 1 92 ? -0.776 -3.981 -16.000 1.00 97.44 92 GLU A CA 1
ATOM 729 C C . GLU A 1 92 ? -0.982 -2.525 -16.445 1.00 97.44 92 GLU A C 1
ATOM 731 O O . GLU A 1 92 ? -0.044 -1.861 -16.872 1.00 97.44 92 GLU A O 1
ATOM 736 N N . GLU A 1 93 ? -2.185 -1.977 -16.247 1.00 97.31 93 GLU A N 1
ATOM 737 C CA . GLU A 1 93 ? -2.499 -0.580 -16.579 1.00 97.31 93 GLU A CA 1
ATOM 738 C C . GLU A 1 93 ? -1.596 0.421 -15.839 1.00 97.31 93 GLU A C 1
ATOM 740 O O . GLU A 1 93 ? -1.223 1.460 -16.383 1.00 97.31 93 GLU A O 1
ATOM 745 N N . VAL A 1 94 ? -1.200 0.102 -14.605 1.00 96.62 94 VAL A N 1
ATOM 746 C CA . VAL A 1 94 ? -0.295 0.939 -13.810 1.00 96.62 94 VAL A CA 1
ATOM 747 C C . VAL A 1 94 ? 1.149 0.787 -14.289 1.00 96.62 94 VAL A C 1
ATOM 749 O O . VAL A 1 94 ? 1.867 1.786 -14.360 1.00 96.62 94 VAL A O 1
ATOM 752 N N . LEU A 1 95 ? 1.571 -0.425 -14.670 1.00 96.88 95 LEU A N 1
ATOM 753 C CA . LEU A 1 95 ? 2.883 -0.655 -15.284 1.00 96.88 95 LEU A CA 1
ATOM 754 C C . LEU A 1 95 ? 3.028 0.112 -16.602 1.00 96.88 95 LEU A C 1
ATOM 756 O O . LEU A 1 95 ? 4.057 0.758 -16.810 1.00 96.88 95 LEU A O 1
ATOM 760 N N . GLU A 1 96 ? 2.003 0.105 -17.456 1.00 96.94 96 GLU A N 1
ATOM 761 C CA . GLU A 1 96 ? 1.979 0.884 -18.702 1.00 96.94 96 GLU A CA 1
ATOM 762 C C . GLU A 1 96 ? 2.157 2.383 -18.444 1.00 96.94 96 GLU A C 1
ATOM 764 O O . GLU A 1 96 ? 2.950 3.048 -19.112 1.00 96.94 96 GLU A O 1
ATOM 769 N N . ILE A 1 97 ? 1.492 2.915 -17.416 1.00 96.88 97 ILE A N 1
ATOM 770 C CA . ILE A 1 97 ? 1.654 4.314 -17.010 1.00 96.88 97 ILE A CA 1
ATOM 771 C C . ILE A 1 97 ? 3.073 4.577 -16.487 1.00 96.88 97 ILE A C 1
ATOM 773 O O . ILE A 1 97 ? 3.685 5.587 -16.838 1.00 96.88 97 ILE A O 1
ATOM 777 N N . TYR A 1 98 ? 3.638 3.679 -15.674 1.00 96.19 98 TYR A N 1
ATOM 778 C CA . TYR A 1 98 ? 4.998 3.838 -15.155 1.00 96.19 98 TYR A CA 1
ATOM 779 C C . TYR A 1 98 ? 6.046 3.905 -16.268 1.00 96.19 98 TYR A C 1
ATOM 781 O O . TYR A 1 98 ? 6.982 4.698 -16.146 1.00 96.19 98 TYR A O 1
ATOM 789 N N . LYS A 1 99 ? 5.875 3.167 -17.373 1.00 93.94 99 LYS A N 1
ATOM 790 C CA . LYS A 1 99 ? 6.800 3.178 -18.524 1.00 93.94 99 LYS A CA 1
ATOM 791 C C . LYS A 1 99 ? 7.008 4.564 -19.146 1.00 93.94 99 LYS A C 1
ATOM 793 O O . LYS A 1 99 ? 8.014 4.774 -19.815 1.00 93.94 99 LYS A O 1
ATOM 798 N N . LEU A 1 100 ? 6.112 5.525 -18.906 1.00 94.69 100 LEU A N 1
ATOM 799 C CA . LEU A 1 100 ? 6.240 6.888 -19.430 1.00 94.69 100 LEU A CA 1
ATOM 800 C C . LEU A 1 100 ? 7.389 7.690 -18.788 1.00 94.69 100 LEU A C 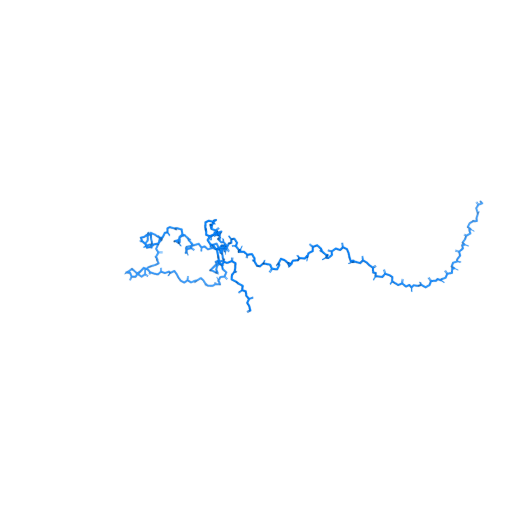1
ATOM 802 O O . LEU A 1 100 ? 7.951 8.570 -19.438 1.00 94.69 100 LEU A O 1
ATOM 806 N N . TRP A 1 101 ? 7.735 7.427 -17.522 1.00 91.44 101 TRP A N 1
ATOM 807 C CA . TRP A 1 101 ? 8.742 8.213 -16.779 1.00 91.44 101 TRP A CA 1
ATOM 808 C C . TRP A 1 101 ? 9.578 7.404 -15.774 1.00 91.44 101 TRP A C 1
ATOM 810 O O . TRP A 1 101 ? 10.382 7.973 -15.029 1.00 91.44 101 TRP A O 1
ATOM 820 N N . ARG A 1 102 ? 9.369 6.089 -15.688 1.00 94.44 102 ARG A N 1
ATOM 821 C CA . ARG A 1 102 ? 10.171 5.160 -14.885 1.00 94.44 102 ARG A CA 1
ATOM 822 C C . ARG A 1 102 ? 11.011 4.255 -15.796 1.00 94.44 102 ARG A C 1
ATOM 824 O O . ARG A 1 102 ? 10.623 4.019 -16.935 1.00 94.44 102 ARG A O 1
ATOM 831 N N . PRO A 1 103 ? 12.127 3.712 -15.283 1.00 92.06 103 PRO A N 1
ATOM 832 C CA . PRO A 1 103 ? 12.704 3.993 -13.969 1.00 92.06 103 PRO A CA 1
ATOM 833 C C . PRO A 1 103 ? 13.418 5.347 -13.939 1.00 92.06 103 PRO A C 1
ATOM 835 O O . PRO A 1 103 ? 14.060 5.753 -14.903 1.00 92.06 103 PRO A O 1
ATOM 838 N N . THR A 1 104 ? 13.304 6.055 -12.814 1.00 90.88 104 THR A N 1
ATOM 839 C CA . THR A 1 104 ? 14.067 7.290 -12.607 1.00 90.88 104 THR A CA 1
ATOM 840 C C . THR A 1 104 ? 15.549 6.919 -12.473 1.00 90.88 104 THR A C 1
ATOM 842 O O . THR A 1 104 ? 15.863 6.083 -11.621 1.00 90.88 104 THR A O 1
ATOM 845 N N . PRO A 1 105 ? 16.460 7.489 -13.281 1.00 88.81 105 PRO A N 1
ATOM 846 C CA . PRO A 1 105 ? 17.876 7.155 -13.203 1.00 88.81 105 PRO A CA 1
ATOM 847 C C . PRO A 1 105 ? 18.467 7.597 -11.860 1.00 88.81 105 PRO A C 1
ATOM 849 O O . PRO A 1 105 ? 18.083 8.628 -11.309 1.00 88.81 105 PRO A O 1
ATOM 852 N N . LEU A 1 106 ? 19.425 6.820 -11.358 1.00 88.38 106 LEU A N 1
ATOM 853 C CA . LEU A 1 106 ? 20.256 7.187 -10.215 1.00 88.38 106 LEU A CA 1
ATOM 854 C C . LEU A 1 106 ? 21.554 7.811 -10.751 1.00 88.38 106 LEU A C 1
ATOM 856 O O . LEU A 1 106 ? 22.251 7.159 -11.529 1.00 88.38 106 LEU A O 1
ATOM 860 N N . ILE A 1 107 ? 21.838 9.062 -10.375 1.00 85.75 107 ILE A N 1
ATOM 861 C CA . ILE A 1 107 ? 23.006 9.856 -10.808 1.00 85.75 107 ILE A CA 1
ATOM 862 C C . ILE A 1 107 ? 23.934 10.079 -9.617 1.00 85.75 107 ILE A C 1
ATOM 864 O O . ILE A 1 107 ? 23.396 10.340 -8.516 1.00 85.75 107 ILE A O 1
#

Organism: NCBI:txid109376

pLDDT: mean 78.57, std 23.72, range [32.53, 98.31]

Sequence (107 aa):
DDLTLKRKSNQATRVSNGFSLRAKAALRSNHSSSVEIPNQWYNLTADLSVKPPPPLHPKTLEPIKPEDLSHLFPNELIKQEATLERFIDIPEEVLEIYKLWRPTPLI

Foldseek 3Di:
DDDDDDDDDDDDDDDDPPDDPDDPPPVPPVDPVDDDDDFKDFDCQLPDPDHDDADADPVPRHHDDLVNCVVPDPSVVSCVVVDSDGIGGDDPVVVVVCVVCPDDDDD

InterPro domains:
  IPR036052 Tryptophan synthase beta chain-like, PALP domain superfamily [G3DSA:3.40.50.1100] (38-107)
  IPR036052 Tryptophan synthase beta chain-like, PALP domain superfamily [SSF53686] (31-107)

Secondary structure (DSSP, 8-state):
----------------------SSSTT-----SSPPPPSEEE-GGGT-SSPPPPPBPTTT-SBPPHHHHTTTS-HHHHHHHH---SEEEPPHHHHHHHTTT-SPPP-

Solvent-accessible surface area (backbone atoms only — not comparable to full-atom values): 7597 Å² total; per-residue (Å²): 136,85,77,88,77,88,81,80,85,83,91,79,81,94,74,88,85,87,80,79,94,77,86,79,70,84,86,69,72,89,66,72,87,64,80,73,74,79,63,55,47,77,39,66,70,54,74,45,94,69,68,79,79,74,62,55,33,93,86,78,68,42,72,61,53,73,76,79,42,54,87,80,44,59,69,68,59,52,50,60,71,72,53,65,59,49,64,44,78,55,53,66,75,58,52,61,58,41,61,77,72,47,61,74,82,89,130